Protein AF-A5ZQ29-F1 (afdb_monomer_lite)

Sequence (46 aa):
MERYELANGKVYEISRWSDTCTVAYQGKVVYTGSYAGCRKYINSQK

Structure (mmCIF, N/CA/C/O backbone):
data_AF-A5ZQ29-F1
#
_entry.id   AF-A5ZQ29-F1
#
loop_
_atom_site.group_PDB
_atom_site.id
_atom_site.type_symbol
_atom_site.label_atom_id
_atom_site.label_alt_id
_atom_site.label_comp_id
_atom_site.label_asym_id
_atom_site.label_entity_id
_atom_site.label_seq_id
_atom_site.pdbx_PDB_ins_code
_atom_site.Cartn_x
_atom_site.Cartn_y
_atom_site.Cartn_z
_atom_site.occupancy
_atom_site.B_iso_or_equiv
_atom_site.auth_seq_id
_atom_site.auth_comp_id
_atom_site.auth_asym_id
_atom_site.auth_atom_id
_atom_site.pdbx_PDB_model_num
ATOM 1 N N . MET A 1 1 ? 2.465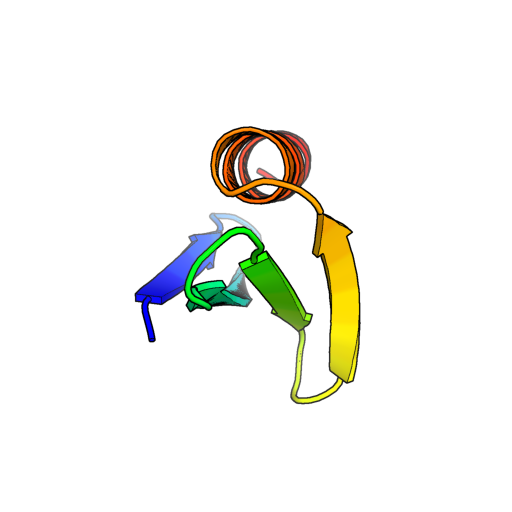 -11.830 0.048 1.00 75.94 1 MET A N 1
ATOM 2 C CA . MET A 1 1 ? 1.467 -10.749 0.178 1.00 75.94 1 MET A CA 1
ATOM 3 C C . MET A 1 1 ? 1.650 -10.137 1.558 1.00 75.94 1 MET A C 1
ATOM 5 O O . MET A 1 1 ? 1.705 -10.888 2.522 1.00 75.94 1 MET A O 1
ATOM 9 N N . GLU A 1 2 ? 1.858 -8.825 1.639 1.00 86.38 2 GLU A N 1
ATOM 10 C CA . GLU A 1 2 ? 2.080 -8.076 2.886 1.00 86.38 2 GLU A CA 1
ATOM 11 C C . GLU A 1 2 ? 0.845 -7.217 3.189 1.00 86.38 2 GLU A C 1
ATOM 13 O O . GLU A 1 2 ? 0.313 -6.588 2.276 1.00 86.38 2 GLU A O 1
ATOM 18 N N . ARG A 1 3 ? 0.394 -7.153 4.446 1.00 88.38 3 ARG A N 1
ATOM 19 C CA . ARG A 1 3 ? -0.803 -6.394 4.843 1.00 88.38 3 ARG A CA 1
ATOM 20 C C . ARG A 1 3 ? -0.419 -5.254 5.785 1.00 88.38 3 ARG A C 1
ATOM 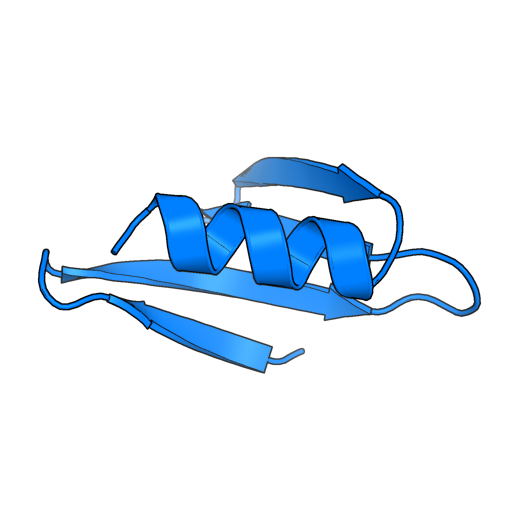22 O O . ARG A 1 3 ? 0.321 -5.465 6.740 1.00 88.38 3 ARG A O 1
ATOM 29 N N . TYR A 1 4 ? -0.908 -4.057 5.489 1.00 87.19 4 TYR A N 1
ATOM 30 C CA . TYR A 1 4 ? -0.588 -2.810 6.174 1.00 87.19 4 TYR A CA 1
ATOM 31 C C . TYR A 1 4 ? -1.875 -2.189 6.712 1.00 87.19 4 TYR A C 1
ATOM 33 O O . TYR A 1 4 ? -2.683 -1.665 5.946 1.00 87.19 4 TYR A O 1
ATOM 41 N N . GLU A 1 5 ? -2.055 -2.247 8.027 1.00 90.19 5 GLU A N 1
ATOM 42 C CA . GLU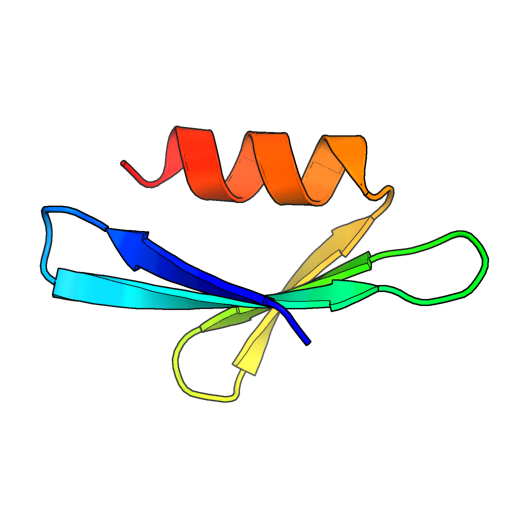 A 1 5 ? -3.119 -1.530 8.727 1.00 90.19 5 GLU A CA 1
ATOM 43 C C . GLU A 1 5 ? -2.612 -0.143 9.130 1.00 90.19 5 GLU A C 1
ATOM 45 O O . GLU A 1 5 ? -1.570 -0.004 9.775 1.00 90.19 5 GLU A O 1
ATOM 50 N N . LEU A 1 6 ? -3.306 0.894 8.670 1.00 86.06 6 LEU A N 1
ATOM 51 C CA . LEU A 1 6 ? -2.974 2.284 8.959 1.00 86.06 6 LEU A CA 1
ATOM 52 C C . LEU A 1 6 ? -3.761 2.777 10.175 1.00 86.06 6 LEU A C 1
ATOM 54 O O . LEU A 1 6 ? -4.838 2.270 10.476 1.00 86.06 6 LEU A O 1
ATOM 58 N N . ALA A 1 7 ? -3.257 3.818 10.845 1.00 82.88 7 ALA A N 1
ATOM 59 C CA . ALA A 1 7 ? -3.866 4.371 12.061 1.00 82.88 7 ALA A CA 1
ATOM 60 C C . ALA A 1 7 ? -5.309 4.879 11.860 1.00 82.88 7 ALA A C 1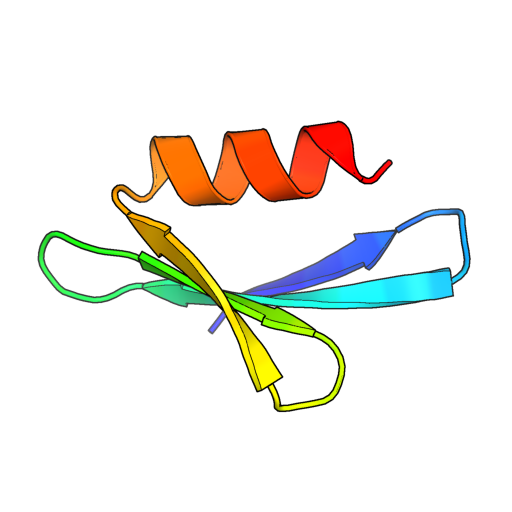
ATOM 62 O O . ALA A 1 7 ? -6.083 4.953 12.807 1.00 82.88 7 ALA A O 1
ATOM 63 N N . ASN A 1 8 ? -5.687 5.191 10.618 1.00 83.56 8 ASN A N 1
ATOM 64 C CA . ASN A 1 8 ? -7.046 5.569 10.226 1.00 83.56 8 ASN A CA 1
ATOM 65 C C . ASN A 1 8 ? -7.990 4.364 10.006 1.00 83.56 8 ASN A C 1
ATOM 67 O O . ASN A 1 8 ? -9.090 4.544 9.485 1.00 83.56 8 ASN A O 1
ATOM 71 N N . GLY A 1 9 ? -7.564 3.142 10.345 1.00 84.75 9 GLY A N 1
ATOM 72 C CA . GLY A 1 9 ? -8.334 1.907 10.177 1.00 84.75 9 GLY A CA 1
ATOM 73 C C . GLY A 1 9 ? -8.393 1.385 8.738 1.00 84.75 9 GLY A C 1
ATOM 74 O O . GLY A 1 9 ? -9.051 0.379 8.473 1.00 84.75 9 GLY A O 1
ATOM 75 N N . LYS A 1 10 ? -7.719 2.040 7.782 1.00 89.56 10 LYS A N 1
ATOM 76 C CA . LYS A 1 10 ? -7.629 1.549 6.402 1.00 89.56 10 LYS A CA 1
ATOM 77 C C . LYS A 1 10 ? -6.587 0.445 6.308 1.00 89.56 10 LYS A C 1
ATOM 79 O O . LYS A 1 10 ? -5.462 0.597 6.780 1.00 89.56 10 LYS A O 1
ATOM 84 N N . VAL A 1 11 ? -6.946 -0.632 5.618 1.00 91.25 11 VAL A N 1
ATOM 85 C CA . VAL A 1 11 ? -6.066 -1.781 5.414 1.00 91.25 11 VAL A CA 1
ATOM 86 C C . VAL A 1 11 ? -5.698 -1.895 3.942 1.00 91.25 11 VAL A C 1
ATOM 88 O O . VAL A 1 11 ? -6.570 -2.046 3.086 1.00 91.25 11 VAL A O 1
ATOM 91 N N . TYR A 1 12 ? -4.401 -1.824 3.667 1.00 92.31 12 TYR A N 1
ATOM 92 C CA . TYR A 1 12 ? -3.823 -1.964 2.337 1.00 92.31 12 TYR A CA 1
ATOM 93 C C . TYR A 1 12 ? -3.033 -3.265 2.229 1.00 92.31 12 TYR A C 1
ATOM 95 O O . TYR A 1 12 ? -2.442 -3.738 3.198 1.00 92.31 12 TYR A O 1
ATOM 103 N N . GLU A 1 13 ? -2.982 -3.831 1.034 1.00 93.69 13 GLU A N 1
ATOM 104 C CA . GLU A 1 13 ? -2.277 -5.075 0.747 1.00 93.69 13 GLU A CA 1
ATOM 105 C C . GLU A 1 13 ? -1.239 -4.829 -0.343 1.00 93.69 13 GLU A C 1
ATOM 107 O O . GLU A 1 13 ? -1.569 -4.347 -1.421 1.00 93.69 13 GLU A O 1
ATOM 112 N N . ILE A 1 14 ? 0.021 -5.167 -0.075 1.00 92.88 14 ILE A N 1
ATOM 113 C CA . ILE A 1 14 ? 1.090 -5.175 -1.069 1.00 92.88 14 ILE A CA 1
ATOM 114 C C . ILE A 1 14 ? 1.275 -6.593 -1.602 1.00 92.88 14 ILE A C 1
ATOM 116 O O . ILE A 1 14 ? 1.631 -7.528 -0.877 1.00 92.88 14 ILE A O 1
ATOM 120 N N . SER A 1 15 ? 1.097 -6.735 -2.910 1.00 92.50 15 SER A N 1
ATOM 121 C CA . SER A 1 15 ? 1.509 -7.913 -3.668 1.00 92.50 15 SER A CA 1
ATOM 122 C C . SER A 1 15 ? 2.752 -7.571 -4.470 1.00 92.50 15 SER A C 1
ATOM 124 O O . SER A 1 15 ? 2.743 -6.634 -5.264 1.00 92.50 15 SER A O 1
ATOM 126 N N . ARG A 1 16 ? 3.838 -8.305 -4.233 1.00 89.62 16 ARG A N 1
ATOM 127 C CA . ARG A 1 16 ? 5.104 -8.134 -4.945 1.00 89.62 16 ARG A CA 1
ATOM 128 C C . ARG A 1 16 ? 5.207 -9.186 -6.046 1.00 89.62 16 ARG A C 1
ATOM 130 O O . ARG A 1 16 ? 4.977 -10.364 -5.791 1.00 89.62 16 ARG A O 1
ATOM 137 N N . TRP A 1 17 ? 5.577 -8.734 -7.231 1.00 85.44 17 TRP A N 1
ATOM 138 C CA . TRP A 1 17 ? 5.883 -9.519 -8.424 1.00 85.44 17 TRP A CA 1
ATOM 139 C C . TRP A 1 17 ? 7.384 -9.380 -8.727 1.00 85.44 17 TRP A C 1
ATOM 141 O O . TRP A 1 17 ? 8.053 -8.581 -8.068 1.00 85.44 17 TRP A O 1
ATOM 151 N N . SER A 1 18 ? 7.926 -10.138 -9.691 1.00 84.25 18 SER A N 1
ATOM 152 C CA . SER A 1 18 ? 9.378 -10.187 -9.965 1.00 84.25 18 SER A CA 1
ATOM 153 C C . SER A 1 18 ? 10.042 -8.802 -9.999 1.00 84.25 18 SER A C 1
ATOM 155 O O . SER A 1 18 ? 10.970 -8.559 -9.231 1.00 84.25 18 SER A O 1
ATOM 157 N N . ASP A 1 19 ? 9.490 -7.866 -10.778 1.00 84.75 19 ASP A N 1
ATOM 158 C CA . ASP A 1 19 ? 10.035 -6.504 -10.938 1.00 84.75 19 ASP A CA 1
ATOM 159 C C . ASP A 1 19 ? 9.080 -5.396 -10.474 1.00 84.75 19 ASP A C 1
ATOM 161 O O . ASP A 1 19 ? 9.429 -4.214 -10.431 1.00 84.75 19 ASP A O 1
ATOM 165 N N . THR A 1 20 ? 7.850 -5.759 -10.120 1.00 90.94 20 THR A N 1
ATOM 166 C CA . THR A 1 20 ? 6.775 -4.805 -9.845 1.00 90.94 20 THR A CA 1
ATOM 167 C C . THR A 1 20 ? 6.056 -5.131 -8.547 1.00 90.94 20 THR A C 1
ATOM 169 O O . THR A 1 20 ? 6.298 -6.128 -7.873 1.00 90.94 20 THR A O 1
ATOM 172 N N . CYS A 1 21 ? 5.184 -4.233 -8.138 1.00 94.06 21 CYS A N 1
ATOM 173 C CA . CYS A 1 21 ? 4.380 -4.348 -6.952 1.00 94.06 21 CYS A CA 1
ATOM 174 C C . CYS A 1 21 ? 3.022 -3.701 -7.204 1.00 94.06 21 CYS A C 1
ATOM 176 O O . CYS A 1 21 ? 2.908 -2.724 -7.944 1.00 94.06 21 CYS A O 1
ATOM 178 N N . THR A 1 22 ? 2.008 -4.244 -6.547 1.00 95.00 22 THR A N 1
ATOM 179 C CA . THR A 1 22 ? 0.635 -3.771 -6.574 1.00 95.00 22 THR A CA 1
ATOM 180 C C . THR A 1 22 ? 0.168 -3.501 -5.149 1.00 95.00 22 THR A C 1
ATOM 182 O O . THR A 1 22 ? 0.335 -4.353 -4.278 1.00 95.00 22 THR A O 1
ATOM 185 N N . VAL A 1 23 ? -0.433 -2.336 -4.916 1.00 94.62 23 VAL A N 1
ATOM 186 C CA . VAL A 1 23 ? -1.160 -2.001 -3.689 1.00 94.62 23 VAL A CA 1
ATOM 187 C C . VAL A 1 23 ? -2.648 -2.190 -3.952 1.00 94.62 23 VAL A C 1
ATOM 189 O O . VAL A 1 23 ? -3.200 -1.580 -4.872 1.00 94.62 23 VAL A O 1
ATOM 192 N N . ALA A 1 24 ? -3.302 -2.996 -3.127 1.00 94.62 24 ALA A N 1
ATOM 193 C CA . ALA A 1 24 ? -4.745 -3.146 -3.102 1.00 94.62 24 ALA A CA 1
ATOM 194 C C . ALA A 1 24 ? -5.344 -2.526 -1.832 1.00 94.62 24 ALA A C 1
ATOM 196 O O . ALA A 1 24 ? -4.726 -2.532 -0.770 1.00 94.62 24 ALA A O 1
ATOM 197 N N . TYR A 1 25 ? -6.552 -1.988 -1.951 1.00 92.81 25 TYR A N 1
ATOM 198 C CA . TYR A 1 25 ? -7.383 -1.495 -0.859 1.00 92.81 25 TYR A CA 1
ATOM 199 C C . TYR A 1 25 ? -8.785 -2.069 -1.040 1.00 92.81 25 TYR A C 1
ATOM 201 O O . TYR A 1 25 ? -9.378 -1.918 -2.110 1.00 92.81 25 TYR A O 1
ATOM 209 N N . GLN A 1 26 ? -9.302 -2.754 -0.017 1.00 89.94 26 GLN A N 1
ATOM 210 C CA . GLN A 1 26 ? -10.618 -3.410 -0.066 1.00 89.94 26 GLN A CA 1
ATOM 211 C C . GLN A 1 26 ? -10.799 -4.309 -1.309 1.00 89.94 26 GLN A C 1
ATOM 213 O O . GLN A 1 26 ? -11.826 -4.265 -1.985 1.00 89.94 26 GLN A O 1
ATOM 218 N N . GLY A 1 27 ? -9.768 -5.087 -1.656 1.00 87.19 27 GLY A N 1
ATOM 219 C CA . GLY A 1 27 ? -9.786 -5.990 -2.813 1.00 87.19 27 GLY A CA 1
ATOM 220 C C . GLY A 1 27 ? -9.649 -5.314 -4.186 1.00 87.19 27 GLY A C 1
ATOM 221 O O . GLY A 1 27 ? -9.666 -6.008 -5.199 1.00 87.19 27 GLY A O 1
ATOM 222 N N . LYS A 1 28 ? -9.485 -3.985 -4.256 1.00 92.81 28 LYS A N 1
ATOM 223 C CA . LYS A 1 28 ? -9.249 -3.250 -5.510 1.00 92.81 28 LYS A CA 1
ATOM 224 C C . LYS A 1 28 ? -7.818 -2.752 -5.594 1.00 92.81 28 LYS A C 1
ATOM 226 O O . LYS A 1 28 ? -7.307 -2.182 -4.637 1.00 92.81 28 LYS A O 1
ATOM 231 N N . VAL A 1 29 ? -7.192 -2.897 -6.757 1.00 93.31 29 VAL A N 1
ATOM 232 C CA . VAL A 1 29 ? -5.869 -2.321 -7.022 1.00 93.31 29 VAL A CA 1
ATOM 233 C C . VAL A 1 29 ? -5.974 -0.798 -7.104 1.00 93.31 29 VAL A C 1
ATOM 235 O O . VAL A 1 29 ? -6.723 -0.275 -7.923 1.00 93.31 29 VAL A O 1
ATOM 238 N N . VAL A 1 30 ? -5.215 -0.097 -6.262 1.00 94.56 30 VAL A N 1
ATOM 239 C CA . VAL A 1 30 ? -5.173 1.376 -6.201 1.00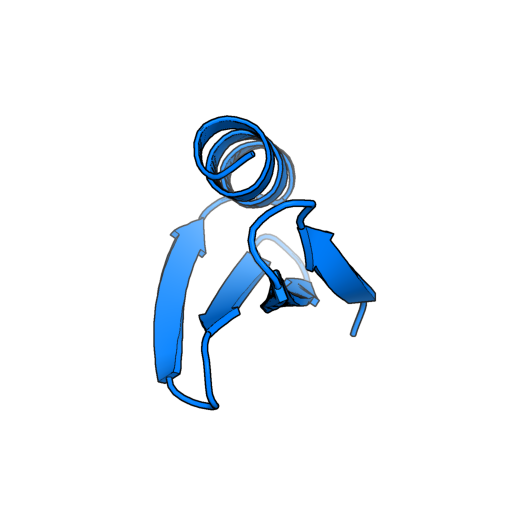 94.56 30 VAL A CA 1
ATOM 240 C C . VAL A 1 30 ? -3.845 1.956 -6.684 1.00 94.56 30 VAL A C 1
ATOM 242 O O . VAL A 1 30 ? -3.781 3.131 -7.036 1.00 94.56 30 VAL A O 1
ATOM 245 N N . TYR A 1 31 ? -2.784 1.147 -6.717 1.00 94.62 31 TYR A N 1
ATOM 246 C CA . TYR A 1 31 ? -1.474 1.558 -7.214 1.00 94.62 31 TYR A CA 1
ATOM 247 C C . TYR A 1 31 ? -0.688 0.353 -7.737 1.00 94.62 31 TYR A C 1
ATOM 249 O O . TYR A 1 31 ? -0.724 -0.716 -7.134 1.00 94.62 31 TYR A O 1
ATOM 257 N N . THR A 1 32 ? 0.073 0.543 -8.814 1.00 94.88 32 THR A N 1
ATOM 258 C CA . THR A 1 32 ? 1.026 -0.444 -9.341 1.00 94.88 32 THR A CA 1
ATOM 259 C C . THR A 1 32 ? 2.316 0.273 -9.724 1.00 94.88 32 THR A C 1
ATOM 261 O O . THR A 1 32 ? 2.274 1.343 -10.326 1.00 94.88 32 THR A O 1
ATOM 264 N N . GLY A 1 33 ? 3.468 -0.299 -9.384 1.00 94.00 33 GLY A N 1
ATOM 265 C CA . GLY A 1 33 ? 4.768 0.294 -9.686 1.00 94.00 33 GLY A CA 1
ATOM 266 C C . GLY A 1 33 ? 5.925 -0.541 -9.157 1.00 94.00 33 GLY A C 1
ATOM 267 O O . GLY A 1 33 ? 5.810 -1.753 -9.017 1.00 94.00 33 GLY A O 1
ATOM 268 N N . SER A 1 34 ? 7.050 0.096 -8.838 1.00 93.75 34 SER A N 1
ATOM 269 C CA . SER A 1 34 ? 8.158 -0.571 -8.147 1.00 93.75 34 SER A CA 1
ATOM 270 C C . SER A 1 34 ? 7.813 -0.839 -6.677 1.00 93.75 34 SER A C 1
ATOM 272 O O . SER A 1 34 ? 6.947 -0.180 -6.094 1.00 93.75 34 SER A O 1
ATOM 274 N N . TYR A 1 35 ? 8.526 -1.767 -6.033 1.00 90.00 35 TYR A N 1
ATOM 275 C CA . TYR A 1 35 ? 8.333 -2.040 -4.601 1.00 90.00 35 TYR A CA 1
ATOM 276 C C . TYR A 1 35 ? 8.537 -0.785 -3.733 1.00 90.00 35 TYR A C 1
ATOM 278 O O . TYR A 1 35 ? 7.746 -0.507 -2.831 1.00 90.00 35 TYR A O 1
ATOM 286 N N . ALA A 1 36 ? 9.549 0.027 -4.058 1.00 91.44 36 ALA A N 1
ATOM 287 C CA . ALA A 1 36 ? 9.772 1.317 -3.408 1.00 91.44 36 ALA A CA 1
ATOM 288 C C . ALA A 1 36 ? 8.588 2.282 -3.618 1.00 91.44 36 ALA A C 1
ATOM 290 O O . ALA A 1 36 ? 8.178 2.961 -2.676 1.00 91.44 36 ALA A O 1
ATOM 291 N N . GLY A 1 37 ? 8.002 2.302 -4.821 1.00 94.19 37 GLY A N 1
ATOM 292 C CA . GLY A 1 37 ? 6.814 3.094 -5.145 1.00 94.19 37 GLY A CA 1
ATOM 293 C C . GLY A 1 37 ? 5.596 2.702 -4.309 1.00 94.19 37 GLY A C 1
ATOM 294 O O . GLY A 1 37 ? 4.983 3.563 -3.684 1.00 94.19 37 GLY A O 1
ATOM 295 N N . CYS A 1 38 ? 5.299 1.404 -4.203 1.00 93.38 38 CYS A N 1
ATOM 296 C CA . CYS A 1 38 ? 4.213 0.905 -3.354 1.00 93.38 38 CYS A CA 1
ATOM 297 C C . CYS A 1 38 ? 4.390 1.297 -1.887 1.00 93.38 38 CYS A C 1
ATOM 299 O O . CYS A 1 38 ? 3.441 1.706 -1.219 1.00 93.38 38 CYS A O 1
ATOM 301 N N . ARG A 1 39 ? 5.620 1.185 -1.376 1.00 90.94 39 ARG A N 1
ATOM 302 C CA . ARG A 1 39 ? 5.911 1.506 0.021 1.00 90.94 39 ARG A CA 1
ATOM 303 C C . ARG A 1 39 ? 5.783 3.000 0.294 1.00 90.94 39 ARG A C 1
ATOM 305 O O . ARG A 1 39 ? 5.246 3.391 1.328 1.00 90.94 39 ARG A O 1
ATOM 312 N N . LYS A 1 40 ? 6.219 3.833 -0.656 1.00 93.94 40 LYS A N 1
ATOM 313 C CA . LYS A 1 40 ? 5.999 5.282 -0.622 1.00 93.94 40 LYS A CA 1
ATOM 314 C C . LYS A 1 40 ? 4.506 5.610 -0.649 1.00 93.94 40 LYS A C 1
ATOM 316 O O . LYS A 1 40 ? 4.069 6.404 0.172 1.00 93.94 40 LYS A O 1
ATOM 321 N N . TYR A 1 41 ? 3.732 4.948 -1.513 1.00 93.19 41 TYR A N 1
ATOM 322 C CA . TYR A 1 41 ? 2.284 5.130 -1.601 1.00 93.19 41 TYR A CA 1
ATOM 323 C C . TYR A 1 41 ? 1.594 4.857 -0.259 1.00 93.19 41 TYR A C 1
ATOM 325 O O . TYR A 1 41 ? 0.909 5.738 0.246 1.00 93.19 41 TYR A O 1
ATOM 333 N N . ILE A 1 42 ? 1.829 3.693 0.363 1.00 89.69 42 ILE A N 1
ATOM 334 C CA . ILE A 1 42 ? 1.230 3.358 1.669 1.00 89.69 42 ILE A CA 1
ATOM 335 C C . ILE A 1 42 ? 1.657 4.345 2.759 1.00 89.69 42 ILE A C 1
ATOM 337 O O . ILE A 1 42 ? 0.825 4.768 3.557 1.00 89.69 42 ILE A O 1
ATOM 341 N N . ASN A 1 43 ? 2.930 4.750 2.793 1.00 89.38 43 ASN A N 1
ATOM 342 C CA . ASN A 1 43 ? 3.393 5.738 3.770 1.00 89.38 43 ASN A CA 1
ATOM 343 C C . ASN A 1 43 ? 2.738 7.114 3.587 1.00 89.38 43 ASN A C 1
ATOM 345 O O . ASN A 1 43 ? 2.557 7.809 4.577 1.00 89.38 43 ASN A O 1
ATOM 349 N N . SER A 1 44 ? 2.352 7.496 2.368 1.00 90.19 44 SER A N 1
ATOM 350 C CA . SER A 1 44 ? 1.586 8.724 2.117 1.00 90.19 44 SER A CA 1
ATOM 351 C C . SER A 1 44 ? 0.103 8.626 2.505 1.00 90.19 44 SER A C 1
ATOM 353 O O . SER A 1 44 ? -0.584 9.639 2.456 1.00 90.19 44 SER A O 1
ATOM 355 N N . GLN A 1 45 ? -0.404 7.436 2.855 1.00 85.44 45 GLN A N 1
ATOM 356 C CA . GLN A 1 45 ? -1.789 7.221 3.309 1.00 85.44 45 GLN A CA 1
ATOM 357 C C . GLN A 1 45 ? -1.929 7.141 4.842 1.00 85.44 45 GLN A C 1
ATOM 359 O O . GLN A 1 45 ? -3.056 6.991 5.332 1.00 85.44 45 GLN A O 1
ATOM 364 N N . LYS A 1 46 ? -0.803 7.162 5.574 1.00 76.12 46 LYS A N 1
ATOM 365 C CA . LYS A 1 46 ? -0.757 7.235 7.042 1.00 76.12 46 LYS A CA 1
ATOM 366 C C . LYS A 1 46 ? -1.226 8.601 7.515 1.00 76.12 46 LYS A C 1
ATOM 368 O O . LYS A 1 46 ? -2.013 8.605 8.483 1.00 76.12 46 LYS A O 1
#

Secondary structure (DSSP, 8-state):
-EEEE-TTS-EEEEEE-SS-EEEEETTEEEEEE-HHHHHHHHHTT-

Organism: NCBI:txid411459

Radius of gyration: 9.63 Å; chains: 1; bounding box: 21×20×23 Å

pLDDT: mean 89.93, std 4.57, range [75.94, 95.0]

Foldseek 3Di:
DDWD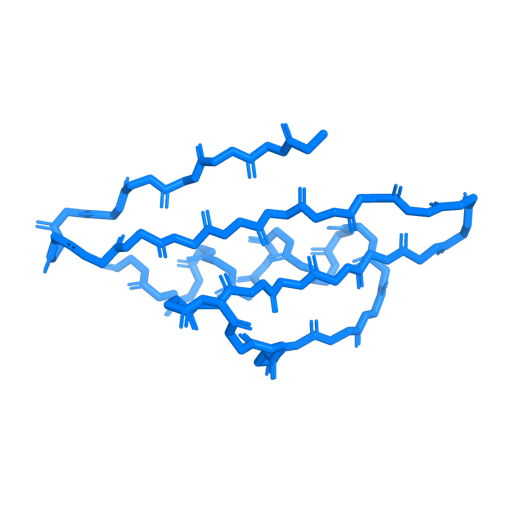QDPVRWIWDWDDDPAKIFIDTPNHTPDIGGPVVNVVVVVVVD